Protein AF-A0A950D3N9-F1 (afdb_monomer)

Radius of gyration: 13.14 Å; Cα contacts (8 Å, |Δi|>4): 88; chains: 1; bounding box: 23×19×47 Å

Mean predicted aligned error: 4.48 Å

Sequence (65 aa):
MKLNSEIRKIAFVGDYLPRKCGIATFTHDMFTSVAGQFPDAECAVVPVNDRPEGYDYPPEVRFEI

Structure (mmCIF, N/CA/C/O backbone):
data_AF-A0A950D3N9-F1
#
_entry.id   AF-A0A950D3N9-F1
#
loop_
_atom_site.group_PDB
_atom_site.id
_atom_site.type_symbol
_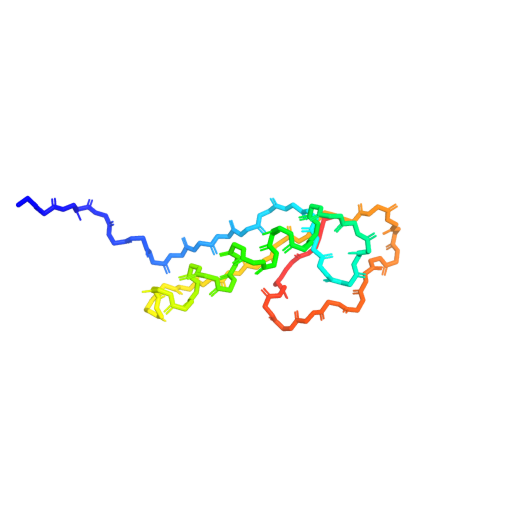atom_site.label_atom_id
_atom_site.label_alt_id
_atom_site.label_comp_id
_atom_site.label_asym_id
_atom_site.label_entity_id
_atom_site.label_seq_id
_atom_site.pdbx_PDB_ins_code
_atom_site.Cartn_x
_atom_site.Cartn_y
_atom_site.Cartn_z
_atom_site.occupancy
_atom_site.B_iso_or_equiv
_atom_site.auth_seq_id
_atom_site.auth_comp_id
_atom_site.auth_asym_id
_atom_site.auth_atom_id
_atom_site.pdbx_PDB_model_num
ATOM 1 N N . MET A 1 1 ? -3.586 2.603 32.560 1.00 40.41 1 MET A N 1
ATOM 2 C CA . MET A 1 1 ? -2.630 3.378 31.744 1.00 40.41 1 MET A CA 1
ATOM 3 C C . MET A 1 1 ? -3.332 3.707 30.433 1.00 40.41 1 MET A C 1
ATOM 5 O O . MET A 1 1 ? -3.560 2.797 29.652 1.00 40.41 1 MET A O 1
ATOM 9 N N . LYS A 1 2 ? -3.824 4.939 30.251 1.00 41.62 2 LYS A N 1
ATOM 10 C CA . LYS A 1 2 ? -4.414 5.370 28.973 1.00 41.62 2 LYS A CA 1
ATOM 11 C C . LYS A 1 2 ? -3.265 5.845 28.086 1.00 41.62 2 LYS A C 1
ATOM 13 O O . LYS A 1 2 ? -2.643 6.849 28.423 1.00 41.62 2 LYS A O 1
ATOM 18 N N . LEU A 1 3 ? -2.963 5.129 27.003 1.00 55.41 3 LEU A N 1
ATOM 19 C CA . LEU A 1 3 ? -2.152 5.701 25.929 1.00 55.41 3 LEU A CA 1
ATOM 20 C C . LEU A 1 3 ? -3.035 6.727 25.207 1.00 55.41 3 LEU A C 1
ATOM 22 O O . LEU A 1 3 ? -3.850 6.376 24.362 1.00 55.41 3 LEU A O 1
ATOM 26 N N . ASN A 1 4 ? -2.919 7.995 25.597 1.00 59.75 4 ASN A N 1
ATOM 27 C CA . ASN A 1 4 ? -3.587 9.115 24.936 1.00 59.75 4 ASN A CA 1
ATOM 28 C C . ASN A 1 4 ? -2.852 9.487 23.641 1.00 59.75 4 ASN A C 1
ATOM 30 O O . ASN A 1 4 ? -2.193 10.519 23.562 1.00 59.75 4 ASN A O 1
ATOM 34 N N . SER A 1 5 ? -2.982 8.625 22.639 1.00 56.72 5 SER A N 1
ATOM 35 C CA . SER A 1 5 ? -3.013 9.005 21.229 1.00 56.72 5 SER A CA 1
ATOM 36 C C . SER A 1 5 ? -3.603 7.814 20.479 1.00 56.72 5 SER A C 1
ATOM 38 O O . SER A 1 5 ? -2.937 6.791 20.325 1.00 56.72 5 SER A O 1
ATOM 40 N N . GLU A 1 6 ? -4.878 7.884 20.090 1.00 79.56 6 GLU A N 1
ATOM 41 C CA . GLU A 1 6 ? -5.435 6.877 19.186 1.00 79.56 6 GLU A CA 1
ATOM 42 C C . GLU A 1 6 ? -4.731 7.057 17.842 1.00 79.56 6 GLU A C 1
ATOM 44 O O . GLU A 1 6 ? -4.955 8.050 17.151 1.00 79.56 6 GLU A O 1
ATOM 49 N N . ILE A 1 7 ? -3.826 6.149 17.477 1.00 85.62 7 ILE A N 1
ATOM 50 C CA . ILE A 1 7 ? -3.237 6.151 16.138 1.00 85.62 7 ILE A CA 1
ATOM 51 C C . ILE A 1 7 ? -4.372 5.826 15.165 1.00 85.62 7 ILE A C 1
ATOM 53 O O . ILE A 1 7 ? -4.776 4.677 15.023 1.00 85.62 7 ILE A O 1
ATOM 57 N N . ARG A 1 8 ? -4.928 6.864 14.536 1.00 90.44 8 ARG A N 1
ATOM 58 C CA . ARG A 1 8 ? -6.057 6.737 13.603 1.00 90.44 8 ARG A CA 1
ATOM 59 C C . ARG A 1 8 ? -5.618 6.495 12.165 1.00 90.44 8 ARG A C 1
ATOM 61 O O . ARG A 1 8 ? -6.442 6.060 11.372 1.00 90.44 8 ARG A O 1
ATOM 68 N N . LYS A 1 9 ? -4.372 6.834 11.816 1.00 94.81 9 LYS A N 1
ATOM 69 C CA . LYS A 1 9 ? -3.844 6.762 10.448 1.00 94.81 9 LYS A CA 1
ATOM 70 C C . LYS A 1 9 ? -2.416 6.238 10.442 1.00 94.81 9 LYS A C 1
ATOM 72 O O . LYS A 1 9 ? -1.591 6.727 11.213 1.00 94.81 9 LYS A O 1
ATOM 77 N N . ILE A 1 10 ? -2.132 5.279 9.568 1.00 95.69 10 ILE A N 1
ATOM 78 C CA . ILE A 1 10 ? -0.824 4.634 9.428 1.00 95.69 10 ILE A CA 1
ATOM 79 C C . ILE A 1 10 ? -0.480 4.570 7.940 1.00 95.69 10 ILE A C 1
ATOM 81 O O . ILE A 1 10 ? -1.267 4.071 7.139 1.00 95.69 10 ILE A O 1
ATOM 85 N N . ALA A 1 11 ? 0.697 5.070 7.570 1.00 97.06 11 ALA A N 1
ATOM 86 C CA . ALA A 1 11 ? 1.214 4.975 6.210 1.00 97.06 11 ALA A CA 1
ATOM 87 C C . ALA A 1 11 ? 2.485 4.120 6.192 1.00 97.06 11 ALA A C 1
ATOM 89 O O . ALA A 1 11 ? 3.407 4.365 6.971 1.00 97.06 11 ALA A O 1
ATOM 90 N N . PHE A 1 12 ? 2.533 3.139 5.295 1.00 97.88 12 PHE A N 1
ATOM 91 C CA . PHE A 1 12 ? 3.705 2.303 5.047 1.00 97.88 12 PHE A CA 1
ATOM 92 C C . PHE A 1 12 ? 4.457 2.855 3.842 1.00 97.88 12 PHE A C 1
ATOM 94 O O . PHE A 1 12 ? 3.920 2.839 2.738 1.00 97.88 12 PHE A O 1
ATOM 101 N N . VAL A 1 13 ? 5.678 3.348 4.052 1.00 97.50 13 VAL A N 1
ATOM 102 C CA . VAL A 1 13 ? 6.523 3.907 2.987 1.00 97.50 13 VAL A CA 1
ATOM 103 C C . VAL A 1 13 ? 7.697 2.968 2.735 1.00 97.50 13 VAL A C 1
ATOM 105 O O . VAL A 1 13 ? 8.441 2.661 3.666 1.00 97.50 13 VAL A O 1
ATOM 108 N N . GLY A 1 14 ? 7.868 2.509 1.498 1.00 96.12 14 GLY A N 1
ATOM 109 C CA . GLY A 1 14 ? 8.935 1.571 1.137 1.00 96.12 14 GLY A CA 1
ATOM 110 C C . GLY A 1 14 ? 8.675 0.869 -0.190 1.00 96.12 14 GLY A C 1
ATOM 111 O O . GLY A 1 14 ? 7.883 1.336 -0.995 1.00 96.12 14 GLY A O 1
ATOM 112 N N . ASP A 1 15 ? 9.318 -0.272 -0.420 1.00 96.56 15 ASP A N 1
ATOM 113 C CA . ASP A 1 15 ? 8.990 -1.117 -1.571 1.00 96.56 15 ASP A CA 1
ATOM 114 C C . ASP A 1 15 ? 7.659 -1.838 -1.350 1.00 96.56 15 ASP A C 1
ATOM 116 O O . ASP A 1 15 ? 7.331 -2.200 -0.217 1.00 96.56 15 ASP A O 1
ATOM 120 N N . TYR A 1 16 ? 6.923 -2.115 -2.428 1.00 97.75 16 TYR A N 1
ATOM 121 C CA . TYR A 1 16 ? 5.650 -2.828 -2.349 1.00 97.75 16 TYR A CA 1
ATOM 122 C C . TYR A 1 16 ? 5.372 -3.709 -3.568 1.00 97.75 16 TYR A C 1
ATOM 124 O O . TYR A 1 16 ? 5.953 -3.519 -4.641 1.00 97.75 16 TYR A O 1
ATOM 132 N N . LEU A 1 17 ? 4.472 -4.682 -3.406 1.00 97.12 17 LEU A N 1
ATOM 133 C CA . LEU A 1 17 ? 3.975 -5.493 -4.518 1.00 97.12 17 LEU A CA 1
ATOM 134 C C . LEU A 1 17 ? 3.329 -4.584 -5.576 1.00 97.12 17 LEU A C 1
ATOM 136 O O . LEU A 1 17 ? 2.641 -3.647 -5.189 1.00 97.12 17 LEU A O 1
ATOM 140 N N . PRO A 1 18 ? 3.518 -4.840 -6.884 1.00 96.62 18 PRO A N 1
ATOM 141 C CA . PRO A 1 18 ? 3.995 -6.089 -7.488 1.00 96.62 18 PRO A CA 1
ATOM 142 C C . PRO A 1 18 ? 5.519 -6.193 -7.692 1.00 96.62 18 PRO A C 1
ATOM 144 O O . PRO A 1 18 ? 5.980 -7.114 -8.376 1.00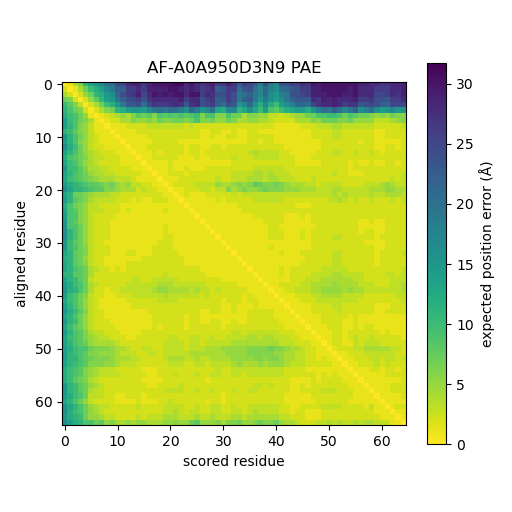 96.62 18 PRO A O 1
ATOM 147 N N . ARG A 1 19 ? 6.328 -5.296 -7.113 1.00 95.31 19 ARG A N 1
ATOM 148 C CA . ARG A 1 19 ? 7.791 -5.394 -7.201 1.00 95.31 19 ARG A CA 1
ATOM 149 C C . ARG A 1 19 ? 8.272 -6.706 -6.569 1.00 95.31 19 ARG A C 1
ATOM 151 O O . ARG A 1 19 ? 7.946 -7.028 -5.430 1.00 95.31 19 ARG A O 1
ATOM 158 N N . LYS A 1 20 ? 9.054 -7.491 -7.317 1.00 91.25 20 LYS A N 1
ATOM 159 C CA . LYS A 1 20 ? 9.489 -8.842 -6.916 1.00 91.25 20 LYS A CA 1
ATOM 160 C C . LYS A 1 20 ? 10.801 -8.812 -6.128 1.00 91.25 20 LYS A C 1
ATOM 162 O O . LYS A 1 20 ? 11.792 -9.412 -6.537 1.00 91.25 20 LYS A O 1
ATOM 167 N N . CYS A 1 21 ? 10.808 -8.101 -5.004 1.00 92.12 21 CYS A N 1
ATOM 168 C CA . CYS A 1 21 ? 11.914 -8.087 -4.046 1.00 92.12 21 CYS A CA 1
ATOM 169 C C . CYS A 1 21 ? 11.429 -8.532 -2.656 1.00 92.12 21 CYS A C 1
ATOM 171 O O . CYS A 1 21 ? 10.257 -8.385 -2.308 1.00 92.12 21 CYS A O 1
ATOM 173 N N . GLY A 1 22 ? 12.334 -9.084 -1.839 1.00 96.38 22 GLY A N 1
ATOM 174 C CA . GLY A 1 22 ? 11.975 -9.569 -0.499 1.00 96.38 22 GLY A CA 1
ATOM 175 C C . GLY A 1 22 ? 11.439 -8.460 0.412 1.00 96.38 22 GLY A C 1
ATOM 176 O O . GLY A 1 22 ? 10.524 -8.689 1.195 1.00 96.38 22 GLY A O 1
ATOM 177 N N . ILE A 1 23 ? 11.947 -7.237 0.251 1.00 96.56 23 ILE A N 1
ATOM 178 C CA . ILE A 1 23 ? 11.492 -6.076 1.017 1.00 96.56 23 ILE A CA 1
ATOM 179 C C . ILE A 1 23 ? 10.081 -5.611 0.613 1.00 96.56 23 ILE A C 1
ATOM 181 O O . ILE A 1 23 ? 9.319 -5.217 1.486 1.00 96.56 23 ILE A O 1
ATOM 185 N N . ALA A 1 24 ? 9.669 -5.758 -0.654 1.00 97.25 24 ALA A N 1
ATOM 186 C CA . ALA A 1 24 ? 8.284 -5.499 -1.066 1.00 97.25 24 ALA A CA 1
ATOM 187 C C . ALA A 1 24 ? 7.295 -6.463 -0.402 1.00 97.25 24 ALA A C 1
ATOM 189 O O . ALA A 1 24 ? 6.216 -6.057 0.027 1.00 97.25 24 ALA A O 1
ATOM 190 N N . THR A 1 25 ? 7.683 -7.737 -0.290 1.00 97.44 25 THR A N 1
ATOM 191 C CA . THR A 1 25 ? 6.877 -8.752 0.407 1.00 97.44 25 THR A CA 1
ATOM 192 C C . THR A 1 25 ? 6.806 -8.443 1.902 1.00 97.44 25 THR A C 1
ATOM 194 O O . THR A 1 25 ? 5.728 -8.458 2.481 1.00 97.44 25 THR A O 1
ATOM 197 N N . PHE A 1 26 ? 7.928 -8.050 2.511 1.00 97.69 26 PHE A N 1
ATOM 198 C CA . PHE A 1 26 ? 7.971 -7.636 3.913 1.00 97.69 26 PHE A CA 1
ATOM 199 C C . PHE A 1 26 ? 7.029 -6.458 4.216 1.00 97.69 26 PHE A C 1
ATOM 201 O O . PHE A 1 26 ? 6.264 -6.514 5.178 1.00 97.69 26 PHE A O 1
ATOM 208 N N . THR A 1 27 ? 7.032 -5.407 3.388 1.00 98.00 27 THR A N 1
ATOM 209 C CA . THR A 1 27 ? 6.113 -4.269 3.560 1.00 98.00 27 THR A CA 1
ATOM 210 C C . THR A 1 27 ? 4.651 -4.691 3.396 1.00 98.00 27 THR A C 1
ATOM 212 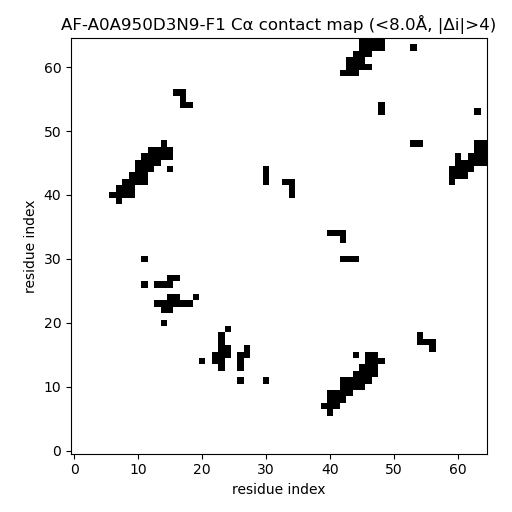O O . THR A 1 27 ? 3.789 -4.213 4.134 1.00 98.00 27 THR A O 1
ATOM 215 N N . HIS A 1 28 ? 4.354 -5.598 2.459 1.00 98.25 28 HIS A N 1
ATOM 216 C CA . HIS A 1 28 ? 3.014 -6.165 2.285 1.00 98.25 28 HIS A CA 1
ATOM 217 C C . HIS A 1 28 ? 2.540 -6.939 3.520 1.00 98.25 28 HIS A C 1
ATOM 219 O O . HIS A 1 28 ? 1.423 -6.708 3.994 1.00 98.25 28 HIS A O 1
ATOM 225 N N . ASP A 1 29 ? 3.402 -7.778 4.094 1.00 98.25 29 ASP A N 1
ATOM 226 C CA . ASP A 1 29 ? 3.102 -8.524 5.317 1.00 98.25 29 ASP A CA 1
ATOM 227 C C . ASP A 1 29 ? 2.883 -7.576 6.507 1.00 98.25 29 ASP A C 1
ATOM 229 O O . ASP A 1 29 ? 1.934 -7.747 7.276 1.00 98.25 29 ASP A O 1
ATOM 233 N N . MET A 1 30 ? 3.705 -6.524 6.632 1.00 97.94 30 MET A N 1
ATOM 234 C CA . MET A 1 30 ? 3.527 -5.489 7.656 1.00 97.94 30 MET A CA 1
ATOM 235 C C . MET A 1 30 ? 2.192 -4.756 7.515 1.00 97.94 30 MET A C 1
ATOM 237 O O . MET A 1 30 ? 1.464 -4.631 8.501 1.00 97.94 30 MET A O 1
ATOM 241 N N . PHE A 1 31 ? 1.861 -4.288 6.308 1.00 98.12 31 PHE A N 1
ATOM 242 C CA . PHE A 1 31 ? 0.589 -3.619 6.037 1.00 98.12 31 PHE A CA 1
ATOM 243 C C . PHE A 1 31 ? -0.589 -4.520 6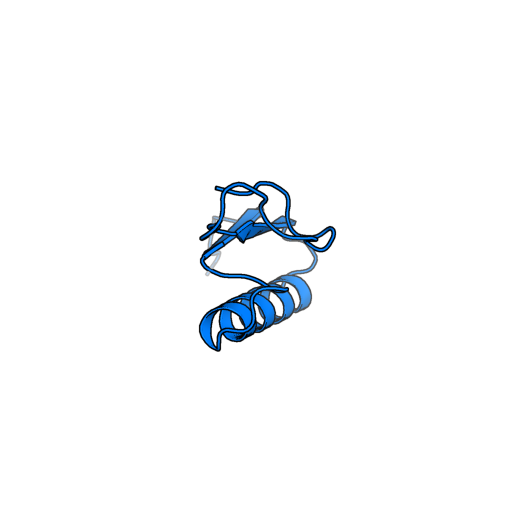.415 1.00 98.12 31 PHE A C 1
ATOM 245 O O . PHE A 1 31 ? -1.454 -4.111 7.188 1.00 98.12 31 PHE A O 1
ATOM 252 N N . THR A 1 32 ? -0.585 -5.763 5.930 1.00 98.00 32 THR A N 1
ATOM 253 C CA . THR A 1 32 ? -1.675 -6.720 6.150 1.00 98.00 32 THR A CA 1
ATOM 254 C C . THR A 1 32 ? -1.832 -7.056 7.632 1.00 98.00 32 THR A C 1
ATOM 256 O O . THR A 1 32 ? -2.948 -7.064 8.152 1.00 98.00 32 THR A O 1
ATOM 259 N N . SER A 1 33 ? -0.721 -7.273 8.343 1.00 98.06 33 SER A N 1
ATOM 260 C CA . SER A 1 33 ? -0.744 -7.573 9.776 1.00 98.06 33 SER A CA 1
ATOM 261 C C . SER A 1 33 ? -1.288 -6.407 10.601 1.00 98.06 33 SER A C 1
ATOM 263 O O . SER A 1 33 ? -2.098 -6.624 11.501 1.00 98.06 33 SER A O 1
ATOM 265 N N . VAL A 1 34 ? -0.856 -5.173 10.324 1.00 96.25 34 VAL A N 1
ATOM 266 C CA .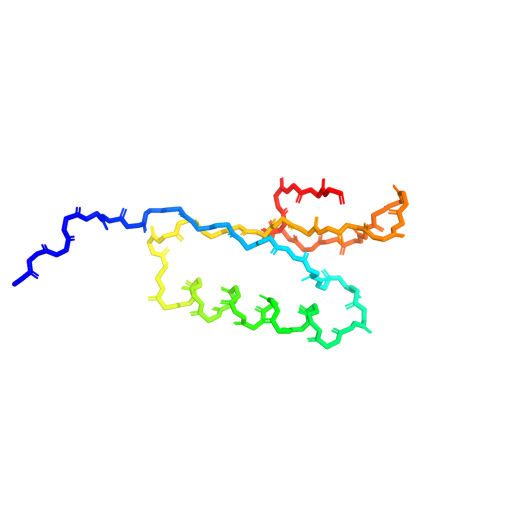 VAL A 1 34 ? -1.289 -3.994 11.089 1.00 96.25 34 VAL A CA 1
ATOM 267 C C . VAL A 1 34 ? -2.734 -3.630 10.760 1.00 96.25 34 VAL A C 1
ATOM 269 O O . VAL A 1 34 ? -3.521 -3.428 11.681 1.00 96.25 34 VAL A O 1
ATOM 272 N N . ALA A 1 35 ? -3.114 -3.608 9.480 1.00 95.94 35 ALA A N 1
ATOM 273 C CA . ALA A 1 35 ? -4.490 -3.331 9.070 1.00 95.94 35 ALA A CA 1
ATOM 274 C C . ALA A 1 35 ? -5.471 -4.385 9.614 1.00 95.94 35 AL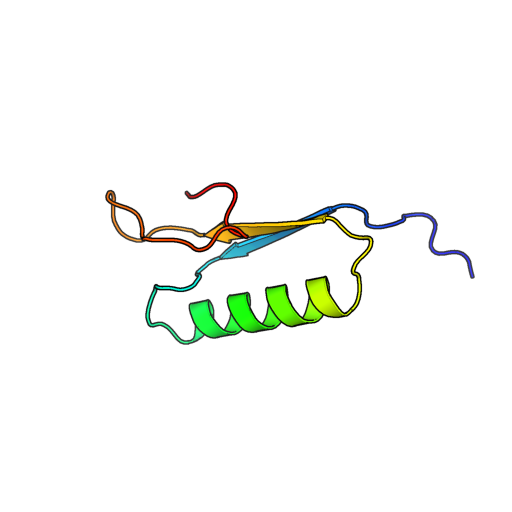A A C 1
ATOM 276 O O . ALA A 1 35 ? -6.578 -4.047 10.025 1.00 95.94 35 ALA A O 1
ATOM 277 N N . GLY A 1 36 ? -5.050 -5.654 9.678 1.00 95.88 36 GLY A N 1
ATOM 278 C CA . GLY A 1 36 ? -5.837 -6.729 10.282 1.00 95.88 36 GLY A CA 1
ATOM 279 C C . GLY A 1 36 ? -5.957 -6.625 11.807 1.00 95.88 36 GLY A C 1
ATOM 280 O O . GLY A 1 36 ? -7.017 -6.914 12.357 1.00 95.88 36 GLY A O 1
ATOM 281 N N . GLN A 1 37 ? -4.895 -6.202 12.502 1.00 95.94 37 GLN A N 1
ATOM 282 C CA . GLN A 1 37 ? -4.905 -6.046 13.962 1.00 95.94 37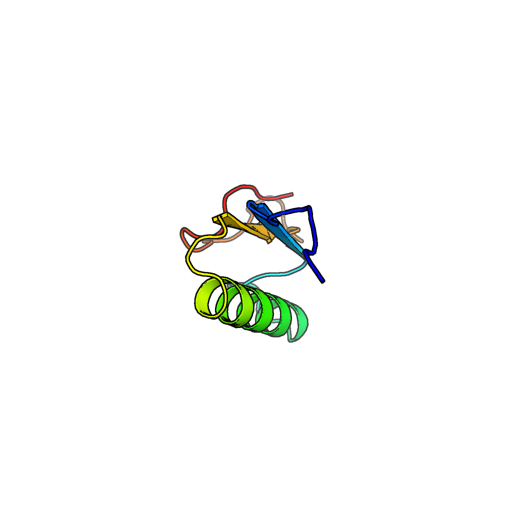 GLN A CA 1
ATOM 283 C C . GLN A 1 37 ? -5.661 -4.790 14.424 1.00 95.94 37 GLN A C 1
ATOM 285 O O . GLN A 1 37 ? -6.249 -4.794 15.507 1.00 95.94 37 GLN A O 1
ATOM 290 N N . PHE A 1 38 ? -5.651 -3.726 13.620 1.00 93.81 38 PHE A N 1
ATOM 291 C CA . PHE A 1 38 ? -6.244 -2.429 13.945 1.00 93.81 38 PHE A CA 1
ATOM 292 C C . PHE A 1 38 ? -7.233 -1.986 12.854 1.00 93.81 38 PHE A C 1
ATOM 294 O O . PHE A 1 38 ? -6.963 -1.017 12.145 1.00 93.81 38 PHE A O 1
ATOM 301 N N . PRO A 1 39 ? -8.396 -2.649 12.720 1.00 91.81 39 PRO A N 1
ATOM 302 C CA . PRO A 1 39 ? -9.357 -2.361 11.649 1.00 91.81 39 PRO A CA 1
ATOM 303 C C . PRO A 1 39 ? -9.960 -0.946 11.714 1.00 91.81 39 PRO A C 1
ATOM 305 O O . PRO A 1 39 ? -10.410 -0.423 10.699 1.00 91.81 39 PRO A O 1
ATOM 308 N N . ASP A 1 40 ? -9.948 -0.309 12.890 1.00 92.88 40 ASP A N 1
ATOM 309 C CA . ASP A 1 40 ? -10.411 1.074 13.077 1.00 92.88 40 ASP A CA 1
ATOM 310 C C . ASP A 1 40 ? -9.365 2.129 12.659 1.00 92.88 40 ASP A C 1
ATOM 312 O O . ASP A 1 40 ? -9.674 3.326 12.597 1.00 92.88 40 ASP A O 1
ATOM 316 N N . ALA A 1 41 ? -8.120 1.708 12.399 1.00 93.31 41 ALA A N 1
ATOM 317 C CA . ALA A 1 41 ? -7.058 2.572 11.907 1.00 93.31 41 ALA A CA 1
ATOM 318 C C . ALA A 1 41 ? -7.049 2.590 10.374 1.00 93.31 41 ALA A C 1
ATOM 320 O O . ALA A 1 41 ? -7.011 1.561 9.702 1.00 93.31 41 ALA A O 1
ATOM 321 N N . GLU A 1 42 ? -7.019 3.787 9.799 1.00 95.31 42 GLU A N 1
ATOM 322 C CA . GLU A 1 42 ? -6.867 3.974 8.364 1.00 95.31 42 GLU A CA 1
ATOM 323 C C . GLU A 1 42 ? -5.424 3.661 7.951 1.00 95.31 42 GLU A C 1
ATOM 325 O O .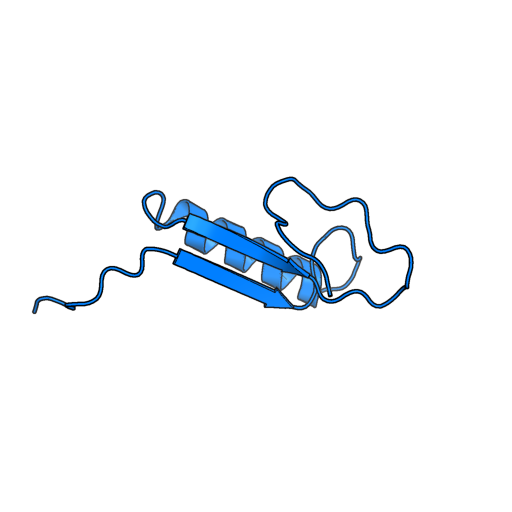 GLU A 1 42 ? -4.509 4.450 8.197 1.00 95.31 42 GLU A O 1
ATOM 330 N N . CYS A 1 43 ? -5.221 2.508 7.319 1.00 97.19 43 CYS A N 1
ATOM 331 C CA . CYS A 1 43 ? -3.923 2.099 6.796 1.00 97.19 43 CYS A CA 1
ATOM 332 C C . CYS A 1 43 ? -3.824 2.385 5.291 1.00 97.19 43 CYS A C 1
ATOM 334 O O . CYS A 1 43 ? -4.782 2.183 4.541 1.00 97.19 43 CYS A O 1
ATOM 336 N N . ALA A 1 44 ? -2.657 2.844 4.848 1.00 97.81 44 ALA A N 1
ATOM 337 C CA . ALA A 1 44 ? -2.349 3.077 3.441 1.00 97.81 44 ALA A CA 1
ATOM 338 C C . ALA A 1 44 ? -0.890 2.735 3.137 1.00 97.81 44 ALA A C 1
ATOM 340 O O . ALA A 1 44 ? -0.032 2.782 4.020 1.00 97.81 44 ALA A O 1
ATOM 341 N N . VAL A 1 45 ? -0.607 2.439 1.876 1.00 98.44 45 VAL A N 1
ATOM 342 C CA . VAL A 1 45 ? 0.745 2.177 1.386 1.00 98.44 45 VAL A CA 1
ATOM 343 C C . VAL A 1 45 ? 1.170 3.292 0.435 1.00 98.44 45 VAL A C 1
ATOM 345 O O . VAL A 1 45 ? 0.367 3.797 -0.354 1.00 98.44 45 VAL A O 1
ATOM 348 N N . VAL A 1 46 ? 2.437 3.680 0.540 1.00 98.19 46 VAL A N 1
ATOM 349 C CA . VAL A 1 46 ? 3.108 4.647 -0.323 1.00 98.19 46 VAL A CA 1
ATOM 350 C C . VAL A 1 46 ? 4.388 4.007 -0.865 1.00 98.19 46 VAL A C 1
ATOM 352 O O . VAL A 1 46 ? 5.442 4.111 -0.226 1.00 98.19 46 VAL A O 1
ATOM 355 N N . PRO A 1 47 ? 4.312 3.265 -1.983 1.00 97.44 47 PRO A N 1
ATOM 356 C CA . PRO A 1 47 ? 5.484 2.673 -2.586 1.00 97.44 47 PRO A CA 1
ATOM 357 C C . PRO A 1 47 ? 6.463 3.723 -3.115 1.00 97.44 47 PRO A C 1
ATOM 359 O O . PRO A 1 47 ? 6.056 4.775 -3.609 1.00 97.44 47 PRO A O 1
ATOM 362 N N . VAL A 1 48 ? 7.751 3.391 -3.048 1.00 96.00 48 VAL A N 1
ATOM 363 C CA . VAL A 1 48 ? 8.821 4.098 -3.759 1.00 96.00 48 VAL A CA 1
ATOM 364 C C . VAL A 1 48 ? 9.165 3.307 -5.018 1.00 96.00 48 VAL A C 1
ATOM 366 O O . VAL A 1 48 ? 9.591 2.152 -4.950 1.00 96.00 48 VAL A O 1
ATOM 369 N N . ASN A 1 49 ? 8.953 3.928 -6.169 1.00 95.56 49 ASN A N 1
ATOM 370 C CA . ASN A 1 49 ? 9.163 3.351 -7.481 1.00 95.56 49 ASN A CA 1
ATOM 371 C C . ASN A 1 49 ? 10.642 3.403 -7.883 1.00 95.56 49 ASN A C 1
ATOM 373 O O . ASN A 1 49 ? 11.367 4.359 -7.618 1.00 95.56 49 ASN A O 1
ATOM 377 N N . ASP A 1 50 ? 11.093 2.367 -8.589 1.00 94.12 50 ASP A N 1
ATOM 378 C CA . ASP A 1 50 ? 12.416 2.302 -9.222 1.00 94.12 50 ASP A CA 1
ATOM 379 C C . ASP A 1 50 ? 12.364 2.524 -10.742 1.00 94.12 50 ASP A C 1
ATOM 381 O O . ASP A 1 50 ? 13.394 2.456 -11.415 1.00 94.12 50 ASP A O 1
ATOM 385 N N . ARG A 1 51 ? 11.171 2.797 -11.284 1.00 94.56 51 ARG A N 1
ATOM 386 C CA . ARG A 1 51 ? 10.943 3.084 -12.701 1.00 94.56 51 ARG A CA 1
ATOM 387 C C . ARG A 1 51 ? 9.895 4.189 -12.890 1.00 94.56 51 ARG A C 1
ATOM 389 O O . ARG A 1 51 ? 8.946 4.238 -12.107 1.00 94.56 51 ARG A O 1
ATOM 396 N N . PRO A 1 52 ? 10.024 5.043 -13.923 1.00 93.25 52 PRO A N 1
ATOM 397 C CA . PRO A 1 52 ? 9.103 6.160 -14.152 1.00 93.25 52 PRO A CA 1
ATOM 398 C C . PRO A 1 52 ? 7.649 5.746 -14.396 1.00 93.25 52 PRO A C 1
ATOM 400 O O . PRO A 1 52 ? 6.743 6.526 -14.127 1.00 93.25 52 PRO A O 1
ATOM 403 N N . GLU A 1 53 ? 7.420 4.544 -14.926 1.00 95.38 53 GLU A N 1
ATOM 404 C CA . GLU A 1 53 ? 6.080 4.048 -15.254 1.00 95.38 53 GLU A CA 1
ATOM 405 C C . GLU A 1 53 ? 5.294 3.561 -14.028 1.00 95.38 53 GLU A C 1
ATOM 407 O O . GLU A 1 53 ? 4.120 3.229 -14.166 1.00 95.38 53 GLU A O 1
ATOM 412 N N . GLY A 1 54 ? 5.932 3.469 -12.855 1.00 94.88 54 GLY A N 1
ATOM 413 C CA . GLY A 1 54 ? 5.315 2.910 -11.653 1.00 94.88 54 GLY A CA 1
ATOM 414 C C . GLY A 1 54 ? 4.929 1.441 -11.820 1.00 94.88 54 GLY A C 1
ATOM 415 O O . GLY A 1 54 ? 5.489 0.722 -12.651 1.00 94.88 54 GLY A O 1
ATOM 416 N N . TYR A 1 55 ? 3.988 0.944 -11.027 1.00 96.62 55 TYR A N 1
ATOM 417 C CA . TYR A 1 55 ? 3.498 -0.433 -11.126 1.00 96.62 55 TYR A CA 1
ATOM 418 C C . TYR A 1 55 ? 1.972 -0.492 -11.028 1.00 96.62 55 TYR A C 1
ATOM 420 O O . TYR A 1 55 ? 1.333 0.438 -10.548 1.00 96.62 55 TYR A O 1
ATOM 428 N N . ASP A 1 56 ? 1.389 -1.625 -11.435 1.00 96.75 56 ASP A N 1
ATOM 429 C CA . ASP A 1 56 ? -0.036 -1.909 -11.236 1.00 96.75 56 ASP A CA 1
ATOM 430 C C . ASP A 1 56 ? -0.297 -2.236 -9.759 1.00 96.75 56 ASP A C 1
ATOM 432 O O . ASP A 1 56 ? -0.367 -3.398 -9.345 1.00 96.75 56 ASP A O 1
ATOM 436 N N . TYR A 1 57 ? -0.347 -1.185 -8.947 1.00 97.38 57 TYR A N 1
ATOM 437 C CA . TYR A 1 57 ? -0.526 -1.279 -7.510 1.00 97.38 57 TYR A CA 1
ATOM 438 C C . TYR A 1 57 ? -1.968 -1.642 -7.112 1.00 97.38 57 TYR A C 1
ATOM 440 O O . TYR A 1 5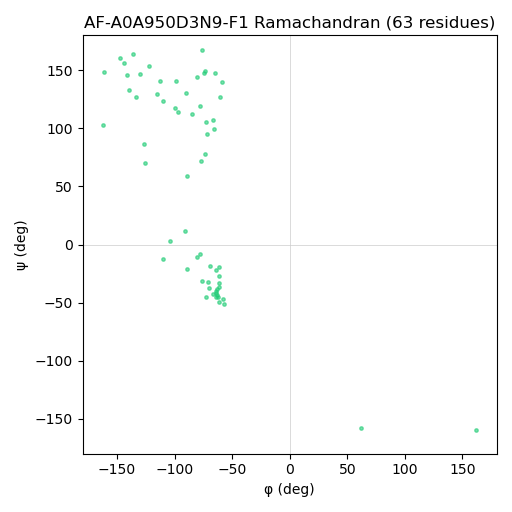7 ? -2.925 -1.252 -7.787 1.00 97.38 57 TYR A O 1
ATOM 448 N N . PRO A 1 58 ? -2.149 -2.376 -5.999 1.00 97.12 58 PRO A N 1
ATOM 449 C CA . PRO A 1 58 ? -3.470 -2.695 -5.469 1.00 97.12 58 PRO A CA 1
ATOM 450 C C . PRO A 1 58 ? -4.110 -1.488 -4.739 1.00 97.12 58 PRO A C 1
ATOM 452 O O . PRO A 1 58 ? -3.418 -0.511 -4.444 1.00 97.12 58 PRO A O 1
ATOM 455 N N . PRO A 1 59 ? -5.422 -1.524 -4.422 1.00 96.88 59 PRO A N 1
ATOM 456 C CA . PRO A 1 59 ? -6.172 -0.364 -3.914 1.00 96.88 59 PRO A CA 1
ATOM 457 C C . PRO A 1 59 ? -5.694 0.228 -2.577 1.00 96.88 59 PRO A C 1
ATOM 459 O O . PRO A 1 59 ? -6.037 1.364 -2.247 1.00 96.88 59 PRO A O 1
ATOM 462 N N . GLU A 1 60 ? -4.941 -0.524 -1.776 1.00 97.06 60 GLU A N 1
ATOM 463 C CA . GLU A 1 60 ? -4.324 -0.033 -0.542 1.00 97.06 60 GLU A CA 1
ATOM 464 C C . GLU A 1 60 ? -3.195 0.981 -0.781 1.00 97.06 60 GLU A C 1
ATOM 466 O O . GLU A 1 60 ? -2.851 1.748 0.128 1.00 97.06 60 GLU A O 1
ATOM 471 N N . VAL A 1 61 ? -2.643 1.021 -1.995 1.00 97.56 61 VAL A N 1
ATOM 472 C CA . VAL A 1 61 ? -1.699 2.049 -2.422 1.00 97.56 61 VAL A CA 1
ATOM 473 C C . VAL A 1 61 ? -2.465 3.318 -2.766 1.00 97.56 61 VAL A C 1
ATOM 475 O O . VAL A 1 61 ? -3.310 3.336 -3.658 1.00 97.56 61 VAL A O 1
ATOM 478 N N . ARG A 1 62 ? -2.169 4.403 -2.045 1.00 96.31 62 ARG A N 1
ATOM 479 C CA . ARG A 1 62 ? -2.888 5.682 -2.198 1.00 96.31 62 ARG A CA 1
ATOM 480 C C . ARG A 1 62 ? -2.064 6.795 -2.831 1.00 96.31 62 ARG A C 1
ATOM 482 O O . ARG A 1 62 ? -2.615 7.838 -3.173 1.00 96.31 62 ARG A O 1
ATOM 489 N N . PHE A 1 63 ? -0.758 6.592 -2.936 1.00 95.62 63 PHE A N 1
ATOM 490 C CA . PHE A 1 63 ? 0.195 7.519 -3.530 1.00 95.62 63 PHE A CA 1
ATOM 491 C C . PHE A 1 63 ? 1.466 6.748 -3.875 1.00 95.62 63 PHE A C 1
ATOM 493 O O . PHE A 1 63 ? 1.798 5.830 -3.142 1.00 95.62 63 PHE A O 1
ATOM 500 N N . GLU A 1 64 ? 2.189 7.119 -4.922 1.00 95.31 64 GLU A N 1
ATOM 501 C CA . GLU A 1 64 ? 3.468 6.506 -5.296 1.00 95.31 64 GLU A CA 1
ATOM 502 C C . GLU A 1 64 ? 4.527 7.598 -5.516 1.00 95.31 64 GLU A C 1
ATOM 504 O O . GLU A 1 64 ? 4.176 8.715 -5.907 1.00 95.31 64 GLU A O 1
ATOM 509 N N . ILE A 1 65 ? 5.794 7.300 -5.198 1.00 92.81 65 ILE A N 1
ATOM 510 C CA . ILE A 1 65 ? 6.936 8.240 -5.249 1.00 92.81 65 ILE A CA 1
ATOM 511 C C . ILE A 1 65 ? 7.965 7.775 -6.266 1.00 92.81 65 ILE A C 1
ATOM 513 O O . ILE A 1 65 ? 8.319 6.580 -6.199 1.00 92.81 65 ILE A O 1
#

Secondary structure (DSSP, 8-state):
--------EEEEEE--TTS-SHHHHHHHHHHHHHHHH-TTSEEEEEEPPSSTT-----TTB----

pLDDT: mean 92.16, std 12.52, range [40.41, 98.44]

Nearest PDB structures (foldseek):
  6y6g-assembly1_A  TM=6.458E-01  e=2.788E-01  Salmonella enterica subsp. enterica serovar Typhimurium str. LT2
  6j7a-assembly1_A  TM=3.709E-01  e=3.432E+00  Rattus norvegicus
  6j79-assembly1_A  TM=3.296E-01  e=3.432E+00  Rattus norvegicus

Foldseek 3Di:
DDPPDDQQEEEQEEAAPPPPDPVNVVSVVVQCVVCVVCVNHHYAYEYEDPDPVRDPDDPSHDYYD

Solvent-accessible surface area (backbone atoms only — not comparable to full-atom values): 3978 Å² total; per-residue (Å²): 134,82,80,90,64,83,75,51,68,46,78,49,74,43,47,37,59,76,50,95,46,75,60,9,52,50,45,48,52,50,50,53,52,49,39,68,74,37,72,86,29,50,63,38,32,32,35,54,54,92,52,98,85,59,70,88,58,57,87,57,49,78,50,76,84